Protein AF-A0A1Y3N2M3-F1 (afdb_monomer_lite)

Radius of gyration: 18.69 Å; chains: 1; bounding box: 56×27×46 Å

Secondary structure (DSSP, 8-state):
----TTTSSTTSHHHHHHHHHH-GGG--HHHHHH--HHHHHHHHH-TTSPPPPHHHHHHHHHHHHHHHHHHHHHHHHHHHHHHHHHHHHHHHH--

Structure (mmCIF, N/CA/C/O backbone):
data_AF-A0A1Y3N2M3-F1
#
_entry.id   AF-A0A1Y3N2M3-F1
#
loop_
_atom_site.group_PDB
_atom_site.id
_atom_site.type_symbol
_atom_site.label_atom_id
_atom_site.label_alt_id
_atom_site.label_comp_id
_atom_site.label_asym_id
_atom_site.label_entity_id
_atom_site.label_seq_id
_atom_site.pdbx_PDB_ins_code
_atom_site.Cartn_x
_atom_site.Cartn_y
_atom_site.Cartn_z
_atom_site.occupancy
_atom_site.B_iso_or_equiv
_atom_site.auth_seq_id
_atom_site.auth_comp_id
_atom_site.auth_asym_id
_atom_site.auth_atom_id
_atom_site.pdbx_PDB_model_num
ATOM 1 N N . MET A 1 1 ? 23.361 4.402 -16.655 1.00 44.31 1 MET A N 1
ATOM 2 C CA . MET A 1 1 ? 22.546 3.709 -15.631 1.00 44.31 1 MET A CA 1
ATOM 3 C C . MET A 1 1 ? 21.197 3.407 -16.255 1.00 44.31 1 MET A C 1
ATOM 5 O O . MET A 1 1 ? 20.529 4.347 -16.659 1.00 44.31 1 MET A O 1
ATOM 9 N N . PHE A 1 2 ? 20.866 2.124 -16.429 1.00 36.41 2 PHE A N 1
ATOM 10 C CA . PHE A 1 2 ? 19.650 1.648 -17.100 1.00 36.41 2 PHE A CA 1
ATOM 11 C C . PHE A 1 2 ? 18.411 2.036 -16.281 1.00 36.41 2 PHE A C 1
ATOM 13 O O . PHE A 1 2 ? 17.940 1.279 -15.433 1.00 36.41 2 PHE A O 1
ATOM 20 N N . TYR A 1 3 ? 17.917 3.256 -16.481 1.00 45.34 3 TYR A N 1
ATOM 21 C CA . TYR A 1 3 ? 16.623 3.651 -15.962 1.00 45.34 3 TYR A CA 1
ATOM 22 C C . TYR A 1 3 ? 15.565 3.128 -16.909 1.00 45.34 3 TYR A C 1
ATOM 24 O O . TYR A 1 3 ? 15.386 3.589 -18.030 1.00 45.34 3 TYR A O 1
ATOM 32 N N . SER A 1 4 ? 14.868 2.137 -16.395 1.00 51.84 4 SER A N 1
ATOM 33 C CA . SER A 1 4 ? 13.517 1.744 -16.720 1.00 51.84 4 SER A CA 1
ATOM 34 C C . SER A 1 4 ? 12.531 2.927 -16.734 1.00 51.84 4 SER A C 1
ATOM 36 O O . SER A 1 4 ? 11.581 2.951 -15.952 1.00 51.84 4 SER A O 1
ATOM 38 N N . GLU A 1 5 ? 12.715 3.908 -17.619 1.00 50.25 5 GLU A N 1
ATOM 39 C CA . GLU A 1 5 ? 11.683 4.899 -17.942 1.00 50.25 5 GLU A CA 1
ATOM 40 C C . GLU A 1 5 ? 10.413 4.190 -18.429 1.00 50.25 5 GLU A C 1
ATOM 42 O O . GLU A 1 5 ? 9.311 4.626 -18.122 1.00 50.25 5 GLU A O 1
ATOM 47 N N . SER A 1 6 ? 10.551 3.018 -19.058 1.00 48.19 6 SER A N 1
ATOM 48 C CA . SER A 1 6 ? 9.447 2.148 -19.470 1.00 48.19 6 SER A CA 1
ATOM 49 C C . SER A 1 6 ? 8.696 1.461 -18.323 1.00 48.19 6 SER A C 1
ATOM 51 O O . SER A 1 6 ? 7.478 1.322 -18.399 1.00 48.19 6 SER A O 1
ATOM 53 N N . ILE A 1 7 ? 9.366 1.077 -17.229 1.00 52.97 7 ILE A N 1
ATOM 54 C CA . ILE A 1 7 ? 8.700 0.447 -16.066 1.00 52.97 7 ILE A CA 1
ATOM 55 C C . ILE A 1 7 ? 8.018 1.514 -15.189 1.00 52.97 7 ILE A C 1
ATOM 57 O O . ILE A 1 7 ? 7.012 1.243 -14.529 1.00 52.97 7 ILE A O 1
ATOM 61 N N . LEU A 1 8 ? 8.546 2.744 -15.211 1.00 55.09 8 LEU A N 1
ATOM 62 C CA . LEU A 1 8 ? 8.042 3.908 -14.477 1.00 55.09 8 LEU A CA 1
ATOM 63 C C . LEU A 1 8 ? 7.146 4.837 -15.305 1.00 55.09 8 LEU A C 1
ATOM 65 O O . LEU A 1 8 ? 6.709 5.864 -14.783 1.00 55.09 8 LEU A O 1
ATOM 69 N N . LEU A 1 9 ? 6.851 4.491 -16.564 1.00 51.81 9 LEU A N 1
ATOM 70 C CA . LEU A 1 9 ? 6.042 5.275 -17.502 1.00 51.81 9 LEU A CA 1
ATOM 71 C C . LEU A 1 9 ? 4.617 5.460 -16.957 1.00 51.81 9 LEU A C 1
ATOM 73 O O . LEU A 1 9 ? 3.719 4.672 -17.227 1.00 51.81 9 LEU A O 1
ATOM 77 N N . LYS A 1 10 ? 4.463 6.505 -16.135 1.00 52.06 10 LYS A N 1
ATOM 78 C CA . LYS A 1 10 ? 3.316 7.349 -15.741 1.00 52.06 10 LYS A CA 1
ATOM 79 C C . LYS A 1 10 ? 1.930 6.726 -15.447 1.00 52.06 10 LYS A C 1
ATOM 81 O O . LYS A 1 10 ? 1.104 7.434 -14.877 1.00 52.06 10 LYS A O 1
ATOM 86 N N . LYS A 1 11 ? 1.633 5.462 -15.773 1.00 55.34 11 LYS A N 1
ATOM 87 C CA . LYS A 1 11 ? 0.287 4.854 -15.692 1.00 55.34 11 LYS A CA 1
ATOM 88 C C . LYS A 1 11 ? 0.233 3.395 -15.201 1.00 55.34 11 LYS A C 1
ATOM 90 O O . LYS A 1 11 ? -0.864 2.874 -15.031 1.00 55.34 11 LYS A O 1
ATOM 95 N N . GLY A 1 12 ? 1.362 2.733 -14.936 1.00 66.06 12 GLY A N 1
ATOM 96 C CA . GLY A 1 12 ? 1.372 1.348 -14.436 1.00 66.06 12 GLY A CA 1
ATOM 97 C C . GLY A 1 12 ? 1.108 1.214 -12.922 1.00 66.06 12 GLY A C 1
ATOM 98 O O . GLY A 1 12 ? 1.361 2.158 -12.168 1.00 66.06 12 GLY A O 1
ATOM 99 N N . PRO A 1 13 ? 0.679 0.033 -12.426 1.00 66.44 13 PRO A N 1
ATOM 100 C CA . PRO A 1 13 ? 0.505 -0.223 -10.989 1.00 66.44 13 PRO A CA 1
ATOM 101 C C . PRO A 1 13 ? 1.811 -0.041 -10.197 1.00 66.44 13 PRO A C 1
ATOM 103 O O . PRO A 1 13 ? 1.778 0.402 -9.050 1.00 66.44 13 PRO A O 1
ATOM 106 N N . LEU A 1 14 ? 2.970 -0.283 -10.824 1.00 71.94 14 LEU A N 1
ATOM 107 C CA . LEU A 1 14 ? 4.283 -0.018 -10.225 1.00 71.94 14 LEU A CA 1
ATOM 108 C C . LEU A 1 14 ? 4.581 1.473 -10.056 1.00 71.94 14 LEU A C 1
ATOM 110 O O . LEU A 1 14 ? 5.281 1.833 -9.116 1.00 71.94 14 LEU A O 1
ATOM 114 N N . ALA A 1 15 ? 4.039 2.351 -10.905 1.00 76.88 15 ALA A N 1
ATOM 115 C CA . ALA A 1 15 ? 4.266 3.788 -10.772 1.00 76.88 15 ALA A CA 1
ATOM 116 C C . ALA A 1 15 ? 3.632 4.326 -9.480 1.00 76.88 15 ALA A C 1
ATOM 118 O O . ALA A 1 15 ? 4.245 5.128 -8.780 1.00 76.88 15 ALA A O 1
ATOM 119 N N . LYS A 1 16 ? 2.440 3.828 -9.115 1.00 77.00 16 LYS A N 1
ATOM 120 C CA . LYS A 1 16 ? 1.778 4.167 -7.843 1.00 77.00 16 LYS A CA 1
ATOM 121 C C . LYS A 1 16 ? 2.588 3.688 -6.636 1.00 77.00 16 LYS A C 1
ATOM 123 O O . LYS A 1 16 ? 2.745 4.440 -5.681 1.00 77.00 16 LYS A O 1
ATOM 128 N N . VAL A 1 17 ? 3.129 2.470 -6.697 1.00 81.25 17 VAL A N 1
ATOM 129 C CA . VAL A 1 17 ? 3.984 1.894 -5.642 1.00 81.25 17 VAL A CA 1
ATOM 130 C C . VAL A 1 17 ? 5.287 2.664 -5.500 1.00 81.25 17 VAL A C 1
ATOM 132 O O . VAL A 1 17 ? 5.693 2.986 -4.389 1.00 81.25 17 VAL A O 1
ATOM 135 N N . TRP A 1 18 ? 5.922 3.009 -6.618 1.00 80.88 18 TRP A N 1
ATOM 136 C CA . TRP A 1 18 ? 7.140 3.803 -6.607 1.00 80.88 18 TRP A CA 1
ATOM 137 C C . TRP A 1 18 ? 6.873 5.181 -5.994 1.00 80.88 18 TRP A C 1
ATOM 139 O O . TRP A 1 18 ? 7.587 5.602 -5.082 1.00 80.88 18 TRP A O 1
ATOM 149 N N . LEU A 1 19 ? 5.812 5.866 -6.442 1.00 79.31 19 LEU A N 1
ATOM 150 C CA . LEU A 1 19 ? 5.386 7.151 -5.880 1.00 79.31 19 LEU A CA 1
ATOM 151 C C . LEU A 1 19 ? 5.103 7.037 -4.380 1.00 79.31 19 LEU A C 1
ATOM 153 O O . LEU A 1 19 ? 5.491 7.923 -3.627 1.00 79.31 19 LEU A O 1
ATOM 157 N N . ALA A 1 20 ? 4.491 5.945 -3.925 1.00 78.50 20 ALA A N 1
ATOM 158 C CA . ALA A 1 20 ? 4.284 5.702 -2.502 1.00 78.50 20 ALA A CA 1
ATOM 159 C C . ALA A 1 20 ? 5.592 5.426 -1.744 1.00 78.50 20 ALA A C 1
ATOM 161 O O . ALA A 1 20 ? 5.712 5.814 -0.588 1.00 78.50 2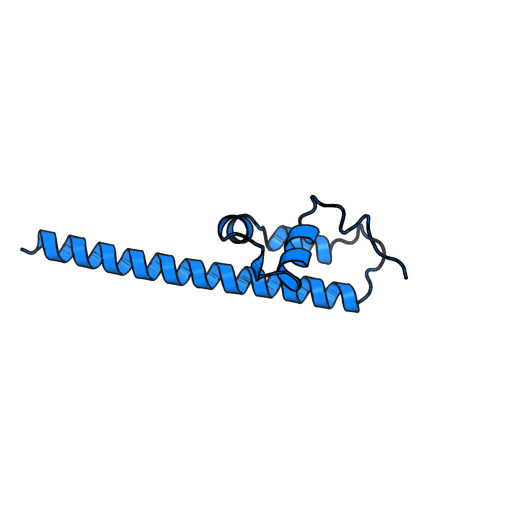0 ALA A O 1
ATOM 162 N N . ALA A 1 21 ? 6.592 4.808 -2.377 1.00 80.75 21 ALA A N 1
ATOM 163 C CA . ALA A 1 21 ? 7.887 4.560 -1.751 1.00 80.75 21 ALA A CA 1
ATOM 164 C C . ALA A 1 21 ? 8.645 5.863 -1.450 1.00 80.75 21 ALA A C 1
ATOM 166 O O . ALA A 1 21 ? 9.175 6.010 -0.351 1.00 80.75 21 ALA A O 1
ATOM 167 N N . HIS A 1 22 ? 8.663 6.819 -2.386 1.00 74.00 22 HIS A N 1
ATOM 168 C CA . HIS A 1 22 ? 9.515 8.013 -2.275 1.00 74.00 22 HIS A CA 1
ATOM 169 C C . HIS A 1 22 ? 8.756 9.328 -2.029 1.00 74.00 22 HIS A C 1
ATOM 171 O O . HIS A 1 22 ? 9.344 10.279 -1.525 1.00 74.00 22 HIS A O 1
ATOM 177 N N . TRP A 1 23 ? 7.486 9.439 -2.429 1.00 71.62 23 TRP A N 1
ATOM 178 C CA . TRP A 1 23 ? 6.711 10.692 -2.453 1.00 71.62 23 TRP A CA 1
ATOM 179 C C . TRP A 1 23 ? 5.391 10.558 -1.666 1.00 71.62 23 TRP A C 1
ATOM 181 O O . TRP A 1 23 ? 4.334 11.021 -2.102 1.00 71.62 23 TRP A O 1
ATOM 191 N N . GLU A 1 24 ? 5.448 9.962 -0.467 1.00 63.53 24 GLU A N 1
ATOM 192 C CA . GLU A 1 24 ? 4.277 9.682 0.392 1.00 63.53 24 GLU A CA 1
ATOM 193 C C . GLU A 1 24 ? 3.361 10.893 0.620 1.00 63.53 24 GLU A C 1
ATOM 195 O O . GLU A 1 24 ? 2.141 10.750 0.647 1.00 63.53 24 GLU A O 1
ATOM 200 N N . ARG A 1 25 ? 3.929 12.098 0.760 1.00 62.59 25 ARG A N 1
ATOM 201 C CA . ARG A 1 25 ? 3.165 13.318 1.075 1.00 62.59 25 ARG A CA 1
ATOM 202 C C . ARG A 1 25 ? 2.322 13.844 -0.093 1.00 62.59 25 ARG A C 1
ATOM 204 O O . ARG A 1 25 ? 1.480 14.704 0.135 1.00 62.59 25 ARG A O 1
ATOM 211 N N . LYS A 1 26 ? 2.537 13.360 -1.324 1.00 62.44 26 LYS A N 1
ATOM 212 C CA . LYS A 1 26 ? 1.840 13.846 -2.531 1.00 62.44 26 LYS A CA 1
ATOM 213 C C . LYS A 1 26 ? 0.668 12.951 -2.962 1.00 62.44 26 LYS A C 1
ATOM 215 O O . LYS A 1 26 ? -0.045 13.290 -3.903 1.00 62.44 26 LYS A O 1
ATOM 220 N N . LEU A 1 27 ? 0.454 11.810 -2.302 1.00 67.69 27 LEU A N 1
ATOM 221 C CA . LEU A 1 27 ? -0.641 10.890 -2.618 1.00 67.69 27 LEU A CA 1
ATOM 222 C C . LEU A 1 27 ? -1.876 11.161 -1.748 1.00 67.69 27 LEU A C 1
ATOM 224 O O . LEU A 1 27 ? -1.802 11.186 -0.524 1.00 67.69 27 LEU A O 1
ATOM 228 N N . SER A 1 28 ? -3.029 11.315 -2.401 1.00 77.31 28 SER A N 1
ATOM 229 C CA . SER A 1 28 ? -4.332 11.440 -1.736 1.00 77.31 28 SER A CA 1
ATOM 230 C C . SER A 1 28 ? -4.800 10.104 -1.131 1.00 77.31 28 SER A C 1
ATOM 232 O O . SER A 1 28 ? -4.469 9.039 -1.661 1.00 77.31 28 SER A O 1
ATOM 234 N N . LYS A 1 29 ? -5.629 10.149 -0.071 1.00 77.06 29 LYS A N 1
ATOM 235 C CA . LYS A 1 29 ? -6.262 8.973 0.578 1.00 77.06 29 LYS A CA 1
ATOM 236 C C . LY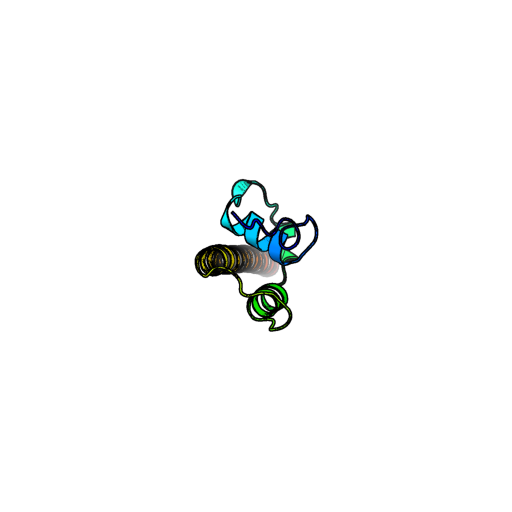S A 1 29 ? -6.938 8.054 -0.452 1.00 77.06 29 LYS A C 1
ATOM 238 O O . LYS A 1 29 ? -6.768 6.838 -0.395 1.00 77.06 29 LYS A O 1
ATOM 243 N N . ALA A 1 30 ? -7.612 8.630 -1.453 1.00 80.06 30 ALA A N 1
ATOM 244 C CA . ALA A 1 30 ? -8.268 7.883 -2.530 1.00 80.06 30 ALA A CA 1
ATOM 245 C C . ALA A 1 30 ? -7.286 7.035 -3.359 1.00 80.06 30 ALA A C 1
ATOM 247 O O . ALA A 1 30 ? -7.573 5.884 -3.683 1.00 80.06 30 ALA A O 1
ATOM 248 N N . ASN A 1 31 ? -6.091 7.562 -3.641 1.00 79.38 31 ASN A N 1
ATOM 249 C CA . ASN A 1 31 ? -5.084 6.853 -4.429 1.00 79.38 31 ASN A CA 1
ATOM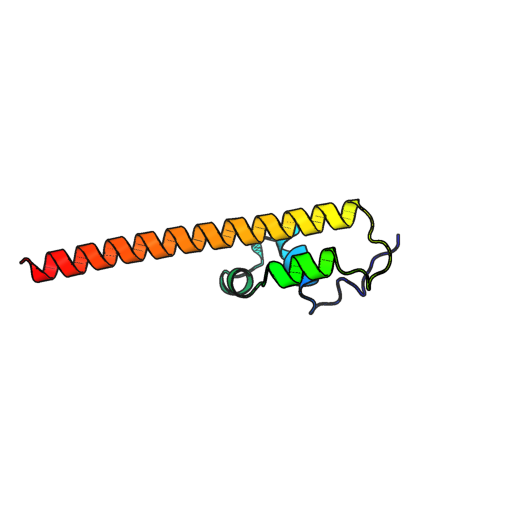 250 C C . ASN A 1 31 ? -4.510 5.653 -3.670 1.00 79.38 31 ASN A C 1
ATOM 252 O O . ASN A 1 31 ? -4.229 4.626 -4.285 1.00 79.38 31 ASN A O 1
ATOM 256 N N . PHE A 1 32 ? -4.355 5.775 -2.346 1.00 80.62 32 PHE A N 1
ATOM 257 C CA . PHE A 1 32 ? -3.953 4.657 -1.496 1.00 80.62 32 PHE A CA 1
ATOM 258 C C . PHE A 1 32 ? -5.021 3.568 -1.479 1.00 80.62 32 PHE A C 1
ATOM 260 O O . PHE A 1 32 ? -4.688 2.404 -1.674 1.00 80.62 32 PHE A O 1
ATOM 267 N N . LEU A 1 33 ? -6.296 3.928 -1.310 1.00 80.69 33 LEU A N 1
ATOM 268 C CA . LEU A 1 33 ? -7.401 2.964 -1.289 1.00 80.69 33 LEU A CA 1
ATOM 269 C C . LEU A 1 33 ? -7.533 2.213 -2.621 1.00 80.69 33 LEU A C 1
ATOM 271 O O . LEU A 1 33 ? -7.614 0.983 -2.624 1.00 80.69 33 LEU A O 1
ATOM 275 N N . GLN A 1 34 ? -7.440 2.929 -3.743 1.00 83.06 34 GLN A N 1
ATOM 276 C CA . GLN A 1 34 ? -7.575 2.373 -5.092 1.00 83.06 34 GLN A CA 1
ATOM 277 C C . GLN A 1 34 ? -6.349 1.558 -5.561 1.00 83.06 34 GLN A C 1
ATOM 279 O O . GLN A 1 34 ? -6.405 0.898 -6.598 1.00 83.06 34 GLN A O 1
ATOM 284 N N . ALA A 1 35 ? -5.216 1.606 -4.852 1.00 83.69 35 ALA A N 1
ATOM 285 C CA . ALA A 1 35 ? -4.030 0.826 -5.205 1.00 83.69 35 ALA A CA 1
ATOM 286 C C . ALA A 1 35 ? -4.221 -0.661 -4.853 1.00 83.69 35 ALA A C 1
ATOM 288 O O . ALA A 1 35 ? -4.439 -1.003 -3.690 1.00 83.69 35 ALA A O 1
ATOM 289 N N . ASN A 1 36 ? -4.117 -1.561 -5.835 1.00 83.69 36 ASN A N 1
ATOM 290 C CA . ASN A 1 36 ? -4.241 -3.002 -5.607 1.00 83.69 36 ASN A CA 1
ATOM 291 C C . ASN A 1 36 ? -2.863 -3.631 -5.325 1.00 83.69 36 ASN A C 1
ATOM 293 O O . ASN A 1 36 ? -1.998 -3.675 -6.199 1.00 83.69 36 ASN A O 1
ATOM 297 N N . ILE A 1 37 ? -2.689 -4.138 -4.103 1.00 85.75 37 ILE A N 1
ATOM 298 C CA . ILE A 1 37 ? -1.434 -4.721 -3.612 1.00 85.75 37 ILE A CA 1
ATOM 299 C C . ILE A 1 37 ? -1.089 -6.021 -4.346 1.00 85.75 37 ILE A C 1
ATOM 301 O O . ILE A 1 37 ? 0.065 -6.210 -4.715 1.00 85.75 37 ILE A O 1
ATOM 305 N N . GLU A 1 38 ? -2.067 -6.883 -4.617 1.00 85.44 38 GLU A N 1
ATOM 306 C CA . GLU A 1 38 ? -1.853 -8.170 -5.294 1.00 85.44 38 GLU A CA 1
ATOM 307 C C . GLU A 1 38 ? -1.304 -7.955 -6.701 1.00 85.44 38 GLU A C 1
ATOM 309 O O . GLU A 1 38 ? -0.302 -8.552 -7.086 1.00 85.44 38 GLU A O 1
ATOM 314 N N . THR A 1 39 ? -1.891 -7.009 -7.440 1.00 83.25 39 THR A N 1
ATOM 315 C CA . THR A 1 39 ? -1.403 -6.653 -8.780 1.00 83.25 39 THR A CA 1
ATOM 316 C C . THR A 1 39 ? -0.006 -6.038 -8.739 1.00 83.25 39 THR A C 1
ATOM 318 O O . THR A 1 39 ? 0.796 -6.261 -9.643 1.00 83.25 39 THR A O 1
ATOM 321 N N . SER A 1 40 ? 0.316 -5.280 -7.686 1.00 81.44 40 SER A N 1
ATOM 322 C CA . SER A 1 40 ? 1.643 -4.700 -7.491 1.00 81.44 40 SER A CA 1
ATOM 323 C C . SER A 1 40 ? 2.695 -5.767 -7.204 1.00 81.44 40 SER A C 1
ATOM 325 O O . SER A 1 40 ? 3.755 -5.736 -7.821 1.00 81.44 40 SER A O 1
ATOM 327 N N . VAL A 1 41 ? 2.400 -6.718 -6.316 1.00 83.19 41 VAL A N 1
ATOM 328 C CA . VAL A 1 41 ? 3.298 -7.829 -5.970 1.00 83.19 41 VAL A CA 1
ATOM 329 C C . VAL A 1 41 ? 3.451 -8.785 -7.151 1.00 83.19 41 VAL A C 1
ATOM 331 O O . VAL A 1 41 ? 4.575 -9.118 -7.521 1.00 83.19 41 VAL A O 1
ATOM 334 N N . GLY A 1 42 ? 2.352 -9.139 -7.820 1.00 82.25 42 GLY A N 1
ATOM 335 C CA . GLY A 1 42 ? 2.374 -9.948 -9.038 1.00 82.25 42 GLY A CA 1
ATOM 336 C C . GLY A 1 42 ? 3.180 -9.295 -10.161 1.00 82.25 42 GLY A C 1
ATOM 337 O O . GLY A 1 42 ? 3.909 -9.972 -10.872 1.00 82.25 42 GLY A O 1
ATOM 338 N N . ALA A 1 43 ? 3.148 -7.968 -10.279 1.00 77.94 43 ALA A N 1
ATOM 339 C CA . ALA A 1 43 ? 3.966 -7.251 -11.251 1.00 77.94 43 ALA A CA 1
ATOM 340 C C . ALA A 1 43 ? 5.448 -7.099 -10.838 1.00 77.94 43 ALA A C 1
ATOM 342 O O . ALA A 1 43 ? 6.279 -6.799 -11.696 1.00 77.94 43 ALA A O 1
ATOM 343 N N . ILE A 1 44 ? 5.793 -7.280 -9.558 1.00 78.06 44 ILE A N 1
ATOM 344 C CA . ILE A 1 44 ? 7.189 -7.364 -9.088 1.00 78.06 44 ILE A CA 1
ATOM 345 C C . ILE A 1 44 ? 7.749 -8.773 -9.337 1.00 78.06 44 ILE A C 1
ATOM 347 O O . ILE A 1 44 ? 8.899 -8.897 -9.745 1.00 78.06 44 ILE A O 1
ATOM 351 N N . LEU A 1 45 ? 6.935 -9.811 -9.119 1.00 77.38 45 LEU A N 1
ATOM 352 C CA . LEU A 1 45 ? 7.303 -11.224 -9.290 1.00 77.38 45 LEU A CA 1
ATOM 353 C C . LEU A 1 45 ? 7.166 -11.733 -10.732 1.00 77.38 45 LEU A C 1
ATOM 355 O O . LEU A 1 45 ? 7.726 -12.772 -11.066 1.00 77.38 45 LEU A O 1
ATOM 359 N N . GLY A 1 46 ? 6.389 -11.043 -11.569 1.00 69.00 46 GLY A N 1
ATOM 360 C CA . GLY A 1 46 ? 6.034 -11.487 -12.911 1.00 69.00 46 GLY A CA 1
ATOM 361 C C . GLY A 1 46 ? 7.261 -11.765 -13.777 1.00 69.00 46 GLY A C 1
ATOM 362 O O . GLY A 1 46 ? 8.040 -10.860 -14.069 1.00 69.00 46 GLY A O 1
ATOM 363 N N . ASN A 1 47 ? 7.365 -13.016 -14.228 1.00 55.59 47 ASN A N 1
ATOM 364 C CA . ASN A 1 47 ? 8.462 -13.578 -15.025 1.00 55.59 47 ASN A CA 1
ATOM 365 C C . ASN A 1 47 ? 8.607 -12.966 -16.436 1.00 55.59 47 ASN A C 1
ATOM 367 O O . ASN A 1 47 ? 9.512 -13.332 -17.177 1.00 55.59 47 ASN A O 1
ATOM 371 N N . ASP A 1 48 ? 7.708 -12.055 -16.812 1.00 58.25 48 ASP A N 1
ATOM 372 C CA . ASP A 1 48 ? 7.612 -11.428 -18.137 1.00 58.25 48 ASP A CA 1
ATOM 373 C C . ASP A 1 48 ? 8.542 -10.208 -18.297 1.00 58.25 48 ASP A C 1
ATOM 375 O O . ASP A 1 48 ? 8.506 -9.498 -19.299 1.00 58.25 48 ASP A O 1
ATOM 379 N N . ARG A 1 49 ? 9.362 -9.899 -17.280 1.00 62.16 49 ARG A N 1
ATOM 380 C CA . ARG A 1 49 ? 10.185 -8.682 -17.246 1.00 62.16 49 ARG A CA 1
ATOM 381 C C . ARG A 1 49 ? 11.677 -8.990 -17.198 1.00 62.16 49 ARG A C 1
ATOM 383 O O . ARG A 1 49 ? 12.084 -9.937 -16.527 1.00 62.16 49 ARG A O 1
ATOM 390 N N . PRO A 1 50 ? 12.508 -8.156 -17.853 1.00 64.69 50 PRO A N 1
ATOM 391 C CA . PRO A 1 50 ? 13.954 -8.275 -17.752 1.00 64.69 50 PRO A CA 1
ATOM 392 C C . PRO A 1 50 ? 14.399 -8.169 -16.285 1.00 64.69 50 PRO A C 1
ATOM 394 O O . PRO A 1 50 ? 13.733 -7.491 -15.491 1.00 64.69 50 PRO A O 1
ATOM 397 N N . PRO A 1 51 ? 15.522 -8.815 -15.921 1.00 62.22 51 PRO A N 1
ATOM 398 C CA . PRO A 1 51 ? 15.990 -8.891 -14.545 1.00 62.22 51 PRO A CA 1
ATOM 399 C C . PRO A 1 51 ? 16.094 -7.494 -13.935 1.00 62.22 51 PRO A C 1
ATOM 401 O O . PRO A 1 51 ? 16.851 -6.630 -14.381 1.00 62.22 51 PRO A O 1
ATOM 404 N N . MET A 1 52 ? 15.277 -7.269 -12.911 1.00 69.00 52 MET A N 1
ATOM 405 C CA . MET A 1 52 ? 15.209 -6.002 -12.207 1.00 69.00 52 MET A CA 1
ATOM 406 C C . MET A 1 52 ? 16.357 -5.931 -11.198 1.00 69.00 52 MET A C 1
ATOM 408 O O . MET A 1 52 ? 16.634 -6.900 -10.494 1.00 69.00 52 MET A O 1
ATOM 412 N N . ALA A 1 53 ? 17.026 -4.782 -11.092 1.00 78.06 53 ALA A N 1
ATOM 413 C CA . ALA A 1 53 ? 18.070 -4.612 -10.088 1.00 78.06 53 ALA A CA 1
ATOM 414 C C . ALA A 1 53 ? 17.498 -4.834 -8.676 1.00 78.06 53 ALA A C 1
ATOM 416 O O . ALA A 1 53 ? 16.470 -4.251 -8.321 1.00 78.06 53 ALA A O 1
ATOM 417 N N . LEU A 1 54 ? 18.199 -5.610 -7.842 1.00 80.69 54 LEU A N 1
ATOM 418 C CA . LEU A 1 54 ? 17.781 -5.920 -6.466 1.00 80.69 54 LEU A CA 1
ATOM 419 C C . LEU A 1 54 ? 17.459 -4.652 -5.655 1.00 80.69 54 LEU A C 1
ATOM 421 O O . LEU A 1 54 ? 16.479 -4.605 -4.914 1.00 80.69 54 LEU A O 1
ATOM 425 N N . ARG A 1 55 ? 18.236 -3.581 -5.869 1.00 80.56 55 ARG A N 1
ATOM 426 C CA . ARG A 1 55 ? 18.012 -2.269 -5.246 1.00 80.56 55 ARG A CA 1
ATOM 427 C C . ARG A 1 55 ? 16.649 -1.666 -5.601 1.00 80.56 55 ARG A C 1
ATOM 429 O O . ARG A 1 55 ? 16.017 -1.068 -4.736 1.00 80.56 55 ARG A O 1
ATOM 436 N N . LEU A 1 56 ? 16.193 -1.821 -6.846 1.00 79.31 56 LEU A N 1
ATOM 437 C CA . LEU A 1 56 ? 14.882 -1.340 -7.286 1.00 79.31 56 LEU A CA 1
ATOM 438 C C . LEU A 1 56 ? 13.762 -2.188 -6.671 1.00 79.31 56 LEU A C 1
ATOM 440 O O . LEU A 1 56 ? 12.775 -1.632 -6.197 1.00 79.31 56 LEU A O 1
ATOM 444 N N . SER A 1 57 ? 13.955 -3.508 -6.601 1.00 81.38 57 SER A N 1
ATOM 445 C CA . SER A 1 57 ? 13.00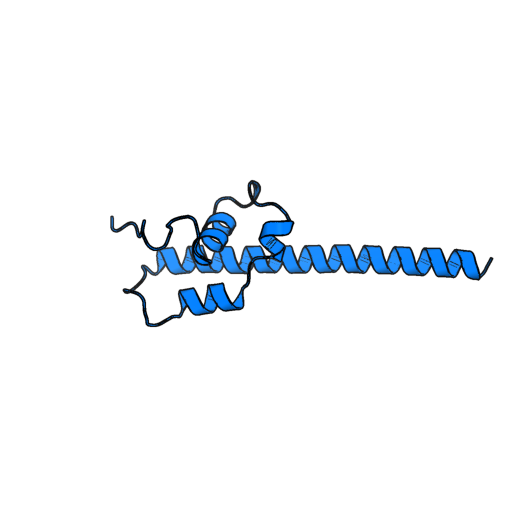7 -4.422 -5.952 1.00 81.38 57 SER A CA 1
ATOM 446 C C . SER A 1 57 ? 12.801 -4.075 -4.470 1.00 81.38 57 SER A C 1
ATOM 448 O O . SER A 1 57 ? 11.664 -3.960 -4.015 1.00 81.38 57 SER A O 1
ATOM 450 N N . GLY A 1 58 ? 13.877 -3.764 -3.736 1.00 84.56 58 GLY A N 1
ATOM 451 C CA . GLY A 1 58 ? 13.778 -3.313 -2.343 1.00 84.56 58 GLY A CA 1
ATOM 452 C C . GLY A 1 58 ? 12.984 -2.011 -2.171 1.00 84.56 58 GLY A C 1
ATOM 453 O O . GLY A 1 58 ? 12.152 -1.905 -1.271 1.00 84.56 58 GLY A O 1
ATOM 454 N N . GLN A 1 59 ? 13.180 -1.028 -3.059 1.00 85.12 59 GLN A N 1
ATOM 455 C CA . GLN A 1 59 ? 12.415 0.227 -3.019 1.00 85.12 59 GLN A CA 1
ATOM 456 C C . GLN A 1 59 ? 10.930 0.017 -3.340 1.00 85.12 59 GLN A C 1
ATOM 458 O O . GLN A 1 59 ? 10.064 0.624 -2.711 1.00 85.12 59 GLN A O 1
ATOM 463 N N . LEU A 1 60 ? 10.620 -0.861 -4.295 1.00 84.12 60 LEU A N 1
ATOM 464 C CA . LEU A 1 60 ? 9.240 -1.205 -4.628 1.00 84.12 60 LEU A CA 1
ATOM 465 C C . LEU A 1 60 ? 8.555 -1.937 -3.470 1.00 84.12 60 LEU A C 1
ATOM 467 O O . LEU A 1 60 ? 7.436 -1.577 -3.113 1.00 84.12 60 LEU A O 1
ATOM 471 N N . LEU A 1 61 ? 9.236 -2.894 -2.835 1.00 86.69 61 LEU A N 1
ATOM 472 C CA . LEU A 1 61 ? 8.715 -3.598 -1.663 1.00 86.69 61 LEU A CA 1
ATOM 473 C C . LEU A 1 61 ? 8.402 -2.628 -0.515 1.00 86.69 61 LEU A C 1
ATOM 475 O O . LEU A 1 61 ? 7.318 -2.694 0.065 1.00 86.69 61 LEU A O 1
ATOM 479 N N . LEU A 1 62 ? 9.301 -1.677 -0.241 1.00 88.62 62 LEU A N 1
ATOM 480 C CA . LEU A 1 62 ? 9.065 -0.621 0.745 1.00 88.62 62 LEU A CA 1
ATOM 481 C C . LEU A 1 62 ? 7.799 0.189 0.416 1.00 88.62 62 LEU A C 1
ATOM 483 O O . LEU A 1 62 ? 6.986 0.452 1.303 1.00 88.62 62 LEU A O 1
ATOM 487 N N . GLY A 1 63 ? 7.596 0.544 -0.857 1.00 87.44 63 GLY A N 1
ATOM 488 C CA . GLY A 1 63 ? 6.378 1.210 -1.322 1.00 87.44 63 GLY A CA 1
ATOM 489 C C . GLY A 1 63 ? 5.109 0.397 -1.071 1.00 87.44 63 GLY A C 1
ATOM 490 O O . GLY A 1 63 ? 4.115 0.946 -0.596 1.00 87.44 63 GLY A O 1
ATOM 491 N N . VAL A 1 64 ? 5.139 -0.915 -1.332 1.00 88.12 64 VAL A N 1
ATOM 492 C CA . VAL A 1 64 ? 3.995 -1.812 -1.095 1.00 88.12 64 VAL A CA 1
ATOM 493 C C . VAL A 1 64 ? 3.645 -1.876 0.392 1.00 88.12 64 VAL A C 1
ATOM 495 O O . VAL A 1 64 ? 2.484 -1.687 0.760 1.00 88.12 64 VAL A O 1
ATOM 498 N N . VAL A 1 65 ? 4.642 -2.084 1.256 1.00 90.44 65 VAL A N 1
ATOM 499 C CA . VAL A 1 65 ? 4.441 -2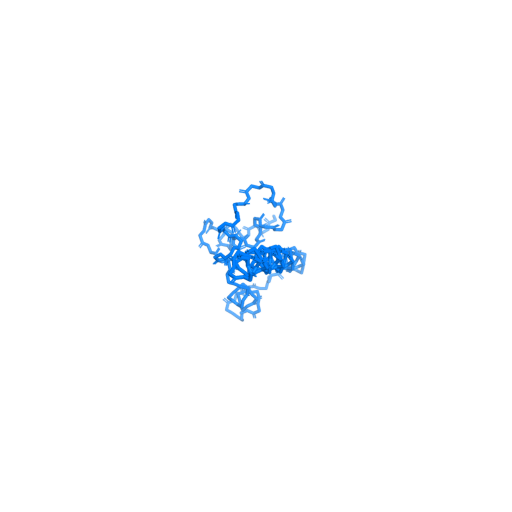.167 2.713 1.00 90.44 65 VAL A CA 1
ATOM 500 C C . VAL A 1 65 ? 3.878 -0.854 3.267 1.00 90.44 65 VAL A C 1
ATOM 502 O O . VAL A 1 65 ? 2.965 -0.866 4.095 1.00 90.44 65 VAL A O 1
ATOM 505 N N . ARG A 1 66 ? 4.354 0.292 2.768 1.00 88.12 66 ARG A N 1
ATOM 506 C CA . ARG A 1 66 ? 3.832 1.617 3.141 1.00 88.12 66 ARG A CA 1
ATOM 507 C C . ARG A 1 66 ? 2.369 1.810 2.744 1.00 88.12 66 ARG A C 1
ATOM 509 O O . ARG A 1 66 ? 1.577 2.283 3.561 1.00 88.12 66 ARG A O 1
ATOM 516 N N . ILE A 1 67 ? 1.989 1.406 1.528 1.00 88.06 67 ILE A N 1
ATOM 517 C CA . ILE A 1 67 ? 0.586 1.431 1.079 1.00 88.06 67 ILE A CA 1
ATOM 518 C C . ILE A 1 67 ? -0.280 0.567 1.998 1.00 88.06 67 ILE A C 1
ATOM 520 O O . ILE A 1 67 ? -1.343 1.018 2.427 1.00 88.06 67 ILE A O 1
ATOM 524 N N . TYR A 1 68 ? 0.181 -0.643 2.327 1.00 90.38 68 TYR A N 1
ATOM 525 C CA . TYR A 1 68 ? -0.538 -1.544 3.223 1.00 90.38 68 TYR A CA 1
ATOM 526 C C . TYR A 1 68 ? -0.765 -0.903 4.595 1.00 90.38 68 TYR A C 1
ATOM 528 O O . TYR A 1 68 ? -1.911 -0.762 5.009 1.00 90.38 68 TYR A O 1
ATOM 536 N N . SER A 1 69 ? 0.295 -0.407 5.239 1.00 90.31 69 SER A N 1
ATOM 537 C CA . SER A 1 69 ? 0.216 0.252 6.551 1.00 90.31 69 SER A CA 1
ATOM 538 C C . SER A 1 69 ? -0.791 1.412 6.578 1.00 90.31 69 SER A C 1
ATOM 540 O O . SER A 1 69 ? -1.576 1.547 7.521 1.00 90.31 69 SER A O 1
ATOM 542 N N . ARG A 1 70 ? -0.832 2.233 5.517 1.00 88.56 70 ARG A N 1
ATOM 543 C CA . ARG A 1 70 ? -1.814 3.322 5.389 1.00 88.56 70 ARG A CA 1
ATOM 544 C C . ARG A 1 70 ? -3.244 2.809 5.259 1.00 88.56 70 ARG A C 1
ATOM 546 O O . ARG A 1 70 ? -4.126 3.364 5.908 1.00 88.56 70 ARG A O 1
ATOM 553 N N . LYS A 1 71 ? -3.476 1.754 4.472 1.00 89.88 71 LYS A N 1
ATOM 554 C CA . LYS A 1 71 ? -4.805 1.136 4.347 1.00 89.88 71 LYS A CA 1
ATOM 555 C C . LYS A 1 71 ? -5.315 0.610 5.685 1.00 89.88 71 LYS A C 1
ATOM 557 O O . LYS A 1 71 ? -6.453 0.900 6.037 1.00 89.88 71 LYS A O 1
ATOM 562 N N . THR A 1 72 ? -4.484 -0.102 6.447 1.00 91.62 72 THR A N 1
ATOM 563 C CA . THR A 1 72 ? -4.883 -0.636 7.759 1.00 91.62 72 THR A CA 1
ATOM 564 C C . THR A 1 72 ? -5.185 0.478 8.752 1.00 91.62 72 THR A C 1
ATOM 566 O O . THR A 1 72 ? -6.134 0.375 9.524 1.00 91.62 72 THR A O 1
ATOM 569 N N . ARG A 1 73 ? -4.420 1.576 8.707 1.00 91.62 73 ARG A N 1
ATOM 570 C CA . ARG A 1 73 ? -4.694 2.751 9.537 1.00 91.62 73 ARG A CA 1
ATOM 571 C C . ARG A 1 73 ? -6.036 3.397 9.195 1.00 91.62 73 ARG A C 1
ATOM 573 O O . ARG A 1 73 ? -6.787 3.709 10.110 1.00 91.62 73 ARG A O 1
ATOM 580 N N . TYR A 1 74 ? -6.351 3.557 7.908 1.00 90.69 74 TYR A N 1
ATOM 581 C CA . TYR A 1 74 ? -7.656 4.077 7.493 1.00 90.69 74 TYR A CA 1
ATOM 582 C C . TYR A 1 74 ? -8.800 3.159 7.925 1.00 90.69 74 TYR A C 1
ATOM 584 O O . TYR A 1 74 ? -9.794 3.650 8.440 1.00 90.69 74 TYR A O 1
ATOM 592 N N . LEU A 1 75 ? -8.628 1.841 7.806 1.00 91.94 75 LEU A N 1
ATOM 593 C CA . LEU A 1 75 ? -9.619 0.875 8.278 1.00 91.94 75 LEU A CA 1
ATOM 594 C C . LEU A 1 75 ? -9.875 1.004 9.787 1.00 91.94 75 LEU A C 1
ATOM 596 O O . LEU A 1 75 ? -11.018 0.963 10.226 1.00 91.94 75 LEU A O 1
ATOM 600 N N . LEU A 1 76 ? -8.818 1.176 10.585 1.00 93.25 76 LEU A N 1
ATOM 601 C CA . LEU A 1 76 ? -8.946 1.355 12.031 1.00 93.25 76 LEU A CA 1
ATOM 602 C C . LEU A 1 76 ? -9.669 2.663 12.388 1.00 93.25 76 LEU A C 1
ATOM 604 O O . LEU A 1 76 ? -10.523 2.659 13.273 1.00 93.25 76 LEU A O 1
ATOM 608 N N . GLU A 1 77 ? -9.355 3.760 11.696 1.00 93.50 77 GLU A N 1
ATOM 609 C CA . GLU A 1 77 ? -10.047 5.045 11.858 1.00 93.50 77 GLU A CA 1
ATOM 610 C C . GLU A 1 77 ? -11.546 4.916 11.521 1.00 93.50 77 GLU A C 1
ATOM 612 O O . GLU A 1 77 ? -12.385 5.316 12.330 1.00 93.50 77 GLU A O 1
ATOM 617 N N . ASP A 1 78 ? -11.882 4.275 10.397 1.00 92.50 78 ASP A N 1
ATOM 618 C CA . ASP A 1 78 ? -13.266 4.074 9.951 1.00 92.50 78 ASP A CA 1
ATOM 619 C C . ASP A 1 78 ? -14.055 3.165 10.927 1.00 92.50 78 ASP A C 1
ATOM 621 O O . ASP A 1 78 ? -15.203 3.456 11.274 1.00 92.50 78 ASP A O 1
ATOM 625 N N . CYS A 1 79 ? -13.434 2.096 11.445 1.00 94.94 79 CYS A N 1
ATOM 626 C CA . CYS A 1 79 ? -14.037 1.234 12.469 1.00 94.94 79 CYS A CA 1
ATOM 627 C C . CYS A 1 79 ? -14.296 1.991 13.777 1.00 94.94 79 CYS A C 1
ATOM 629 O O . CYS A 1 79 ? -15.342 1.814 14.405 1.00 94.94 79 CYS A O 1
ATOM 631 N N . ASN A 1 80 ? -13.360 2.844 14.196 1.00 94.88 80 ASN A N 1
ATOM 632 C CA . ASN A 1 80 ? -13.521 3.629 15.412 1.00 94.88 80 ASN A CA 1
ATOM 633 C C . ASN A 1 80 ? -14.670 4.642 15.272 1.00 94.88 80 ASN A C 1
ATOM 635 O O . ASN A 1 80 ? -15.487 4.785 16.181 1.00 94.88 80 ASN A O 1
ATOM 639 N N . GLU A 1 81 ? -14.791 5.290 14.110 1.00 94.06 81 GLU A N 1
ATOM 640 C CA . GLU A 1 81 ? -15.908 6.191 13.818 1.00 94.06 81 GLU A CA 1
ATOM 641 C C . GLU A 1 81 ? -17.255 5.447 13.812 1.00 94.06 81 GLU A C 1
ATOM 643 O O . GLU A 1 81 ? -18.236 5.929 14.387 1.00 94.06 81 GLU A O 1
ATOM 648 N N . ALA A 1 82 ? -17.306 4.245 13.229 1.00 93.38 82 ALA A N 1
ATOM 649 C CA . ALA A 1 82 ? -18.505 3.409 13.230 1.00 93.38 82 ALA A CA 1
ATOM 650 C C . ALA A 1 82 ? -18.951 3.038 14.655 1.00 93.38 82 ALA A C 1
ATOM 652 O O . ALA A 1 82 ? -20.132 3.161 14.982 1.00 93.38 82 ALA A O 1
ATOM 653 N N . ILE A 1 83 ? -18.013 2.661 15.531 1.00 93.19 83 ILE A N 1
ATOM 654 C CA . ILE A 1 83 ? -18.307 2.342 16.937 1.00 93.19 83 ILE A CA 1
ATOM 655 C C . ILE A 1 83 ? -18.895 3.556 17.666 1.00 93.19 83 ILE A C 1
ATOM 657 O O . ILE A 1 83 ? -19.875 3.418 18.401 1.00 93.19 83 ILE A O 1
ATOM 661 N N . VAL A 1 84 ? -18.325 4.749 17.465 1.00 93.44 84 VAL A N 1
ATOM 662 C CA . VAL A 1 84 ? -18.832 5.987 18.079 1.00 93.44 84 VAL A CA 1
ATOM 663 C C . VAL A 1 84 ? -20.253 6.290 17.602 1.00 93.44 84 VAL A C 1
ATOM 665 O O . VAL A 1 84 ? -21.122 6.581 18.426 1.00 93.44 84 VAL A O 1
ATOM 668 N N . LYS A 1 85 ? -20.523 6.161 16.297 1.00 90.81 85 LYS A N 1
ATOM 669 C CA . LYS A 1 85 ? -21.866 6.368 15.729 1.00 90.81 85 LYS A CA 1
ATOM 670 C C . LYS A 1 85 ? -22.887 5.383 16.293 1.00 90.81 85 LYS A C 1
ATOM 672 O O . LYS A 1 85 ? -23.971 5.802 16.687 1.00 90.81 85 LYS A O 1
ATOM 677 N N . ILE A 1 86 ? -22.532 4.102 16.398 1.00 91.69 86 ILE A N 1
ATOM 678 C CA . ILE A 1 86 ? -23.409 3.074 16.975 1.00 91.69 86 ILE A CA 1
ATOM 679 C C . ILE A 1 86 ? -23.742 3.406 18.435 1.00 91.69 86 ILE A C 1
ATOM 681 O O . ILE A 1 86 ? -24.910 3.380 18.818 1.00 91.69 86 ILE A O 1
ATOM 685 N N . LYS A 1 87 ? -22.748 3.793 19.244 1.00 90.44 87 LYS A N 1
ATOM 686 C CA . LYS A 1 87 ? -22.976 4.202 20.641 1.00 90.44 87 LYS A CA 1
ATOM 687 C C . LYS A 1 87 ? -23.893 5.421 20.755 1.00 90.44 87 LYS A C 1
ATOM 689 O O . LYS A 1 87 ? -24.759 5.433 21.623 1.00 90.44 87 LYS A O 1
ATOM 694 N N . MET A 1 88 ? -23.727 6.418 19.883 1.00 88.19 88 MET A N 1
ATOM 695 C CA . MET A 1 88 ? -24.580 7.614 19.852 1.00 88.19 88 MET A CA 1
ATOM 696 C C . MET A 1 88 ? -26.037 7.270 19.524 1.00 88.19 88 MET A C 1
ATOM 698 O O . MET A 1 88 ? -26.941 7.750 20.201 1.00 88.19 88 MET A O 1
ATOM 702 N N . VAL A 1 89 ? -26.271 6.407 18.529 1.00 88.19 89 VAL A N 1
ATOM 703 C CA . VAL A 1 89 ? -27.626 5.966 18.151 1.00 88.19 89 VAL A CA 1
ATOM 704 C C . VAL A 1 89 ? -28.283 5.175 19.280 1.00 88.19 89 VAL A C 1
ATOM 706 O O . VAL A 1 89 ? -29.430 5.446 19.624 1.00 88.19 89 VAL A O 1
ATOM 709 N N . ILE A 1 90 ? -27.554 4.241 19.898 1.00 80.00 90 ILE A N 1
ATOM 710 C CA . ILE A 1 90 ? -28.070 3.454 21.026 1.00 80.00 90 ILE A CA 1
ATOM 711 C C . ILE A 1 90 ? -28.418 4.369 22.205 1.00 80.00 90 ILE A C 1
ATOM 713 O O . ILE A 1 90 ? -29.488 4.232 22.786 1.00 80.00 90 ILE A O 1
ATOM 717 N N . PHE A 1 91 ? -27.559 5.336 22.534 1.00 76.00 91 PHE A N 1
ATOM 718 C CA . PHE A 1 91 ? -27.832 6.292 23.607 1.00 76.00 91 PHE A CA 1
ATOM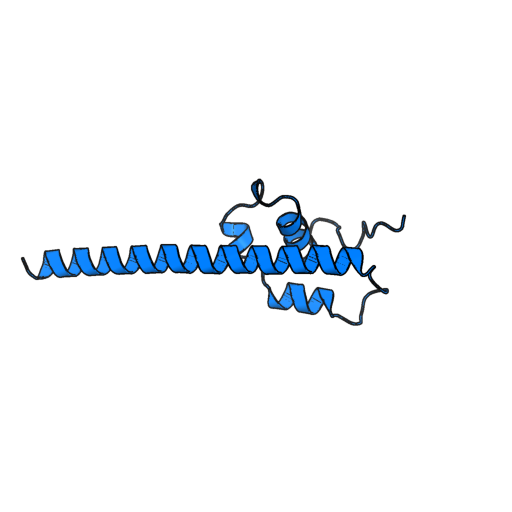 719 C C . PHE A 1 91 ? -29.086 7.137 23.339 1.00 76.00 91 PHE A C 1
ATOM 721 O O . PHE A 1 91 ? -29.844 7.407 24.264 1.00 76.00 91 PHE A O 1
ATOM 728 N N . PHE A 1 92 ? -29.328 7.523 22.083 1.00 71.12 92 PHE A N 1
ATOM 729 C CA . PHE A 1 92 ? -30.522 8.278 21.701 1.00 71.12 92 PHE A CA 1
ATOM 730 C C . PHE A 1 92 ? -31.804 7.433 21.725 1.00 71.12 92 PHE A C 1
ATOM 732 O O . PHE A 1 92 ? -32.873 7.981 21.935 1.00 71.12 92 PHE A O 1
ATOM 739 N N . PHE A 1 93 ? -31.713 6.117 21.511 1.00 64.25 93 PHE A N 1
ATOM 740 C CA . PHE A 1 93 ? -32.876 5.218 21.525 1.00 64.25 93 PHE A CA 1
ATOM 741 C C . PHE A 1 93 ? -33.251 4.730 22.934 1.00 64.25 93 PHE A C 1
ATOM 743 O O . PHE A 1 93 ? -34.383 4.324 23.172 1.00 64.25 93 PHE A O 1
ATOM 750 N N . VAL A 1 94 ? -32.291 4.733 23.864 1.00 63.25 94 VAL A N 1
ATOM 751 C CA . VAL A 1 94 ? -32.490 4.331 25.269 1.00 63.25 94 VAL A CA 1
ATOM 752 C C . VAL A 1 94 ? -32.985 5.502 26.140 1.00 63.25 94 VAL A C 1
ATOM 754 O O . VAL A 1 94 ? -33.345 5.291 27.297 1.00 63.25 94 VAL A O 1
ATOM 757 N N . ARG A 1 95 ? -33.029 6.726 25.600 1.00 53.84 95 ARG A N 1
ATOM 758 C CA . ARG A 1 95 ? -33.518 7.932 26.280 1.00 53.84 95 ARG A CA 1
ATOM 759 C C . ARG A 1 95 ? -34.839 8.405 25.692 1.00 53.84 95 ARG A C 1
ATOM 761 O O . ARG A 1 95 ? -35.660 8.903 26.488 1.00 53.84 95 ARG A O 1
#

Foldseek 3Di:
DDDCCVVCVDDDLLVLLLCQLPPVVPDDPVSLVPRDLVRLVCVLVPPPDDDDPPVVSVSSVSSSVSSVVSVVVVVVVVVVVVVVVVVVVVVVVVD

Sequence (95 aa):
MFYSESILLKKGPLAKVWLAAHWERKLSKANFLQANIETSVGAILGNDRPPMALRLSGQLLLGVVRIYSRKTRYLLEDCNEAIVKIKMVIFFFVR

pLDDT: mean 76.87, std 13.98, range [36.41, 94.94]